Protein AF-A0A1G2L5N4-F1 (afdb_monomer)

Radius of gyration: 15.57 Å; Cα contacts (8 Å, |Δi|>4): 115; chains: 1; bounding box: 45×23×40 Å

Mean predicted aligned error: 3.68 Å

Nearest PDB structures (foldseek):
  8ver-assembly1_C  TM=4.714E-01  e=7.225E+00  Escherichia coli

Sequence (125 aa):
MLFLQRMHPERVLRLGLGFTFLYSGWDLISNPYDWYGFVPAWFSAVVTPVMPLEMFLRVQGVGELLLAAALLAWFLPRRIVQIAAMLAVAHLFVILVGVGIDPVTFRDVGLLGAAIALLAHMSRS

Secondary structure (DSSP, 8-state):
-TTGGGS-HHHHHHHHHHHHHHHHHHHHHH-GGGGGGGS-HHHHHHHTTTS-HHHHHHHHHHHHHHHHHHHT-TTS-HHHHHHHHHHHHHHHHHHHHHH-S-TTHHHHHHHHHHHHHHHHHHH--

Structure (mmCIF, N/CA/C/O backbone):
data_AF-A0A1G2L5N4-F1
#
_entry.id   AF-A0A1G2L5N4-F1
#
loop_
_atom_site.group_PDB
_atom_site.id
_atom_site.type_symbol
_atom_site.label_atom_id
_atom_site.label_alt_id
_atom_site.label_comp_id
_atom_site.label_asym_id
_atom_site.label_entity_id
_atom_site.label_seq_id
_atom_site.pdbx_PDB_ins_code
_atom_site.Cartn_x
_atom_site.Cartn_y
_atom_site.Cartn_z
_atom_site.occupancy
_at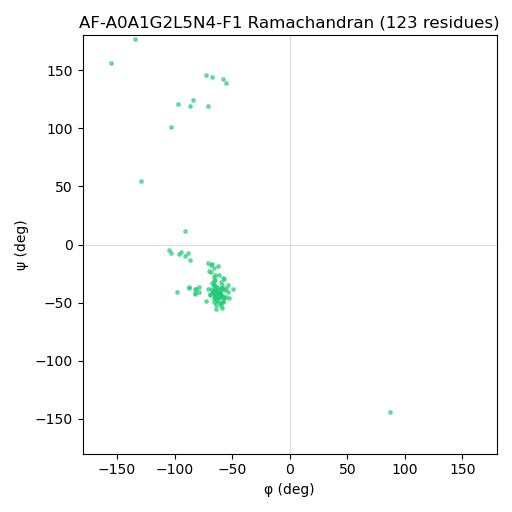om_site.B_iso_or_equiv
_atom_site.auth_seq_id
_atom_site.auth_comp_id
_atom_site.auth_asym_id
_atom_site.auth_atom_id
_atom_site.pdbx_PDB_model_num
ATOM 1 N N . MET A 1 1 ? -26.424 -14.689 10.005 1.00 61.75 1 MET A N 1
ATOM 2 C CA . MET A 1 1 ? -26.432 -13.210 10.135 1.00 61.75 1 MET A CA 1
ATOM 3 C C . MET A 1 1 ? -25.938 -12.704 11.498 1.00 61.75 1 MET A C 1
ATOM 5 O O . MET A 1 1 ? -25.159 -11.763 11.501 1.00 61.75 1 MET A O 1
ATOM 9 N N . LEU A 1 2 ? -26.272 -13.347 12.630 1.00 65.94 2 LEU A N 1
ATOM 10 C CA . LEU A 1 2 ? -25.802 -12.956 13.981 1.00 65.94 2 LEU A CA 1
ATOM 11 C C . LEU A 1 2 ? -24.268 -12.903 14.177 1.00 65.94 2 LEU A C 1
ATOM 13 O O . LEU A 1 2 ? -23.785 -12.118 14.985 1.00 65.94 2 LEU A O 1
ATOM 17 N N . PHE A 1 3 ? -23.492 -13.717 13.451 1.00 70.25 3 PHE A N 1
ATOM 18 C CA . PHE A 1 3 ? -22.026 -13.758 13.577 1.00 70.25 3 PHE A CA 1
ATOM 19 C C . PHE A 1 3 ? -21.336 -12.490 13.040 1.00 70.25 3 PHE A C 1
ATOM 21 O O . PHE A 1 3 ? -20.466 -11.937 13.706 1.00 70.25 3 PHE A O 1
ATOM 28 N N . LEU A 1 4 ? -21.774 -11.981 11.881 1.00 70.31 4 LEU A N 1
ATOM 29 C CA . LEU A 1 4 ? -21.191 -10.789 11.247 1.00 70.31 4 LEU A CA 1
ATOM 30 C C . LEU A 1 4 ? -21.418 -9.517 12.076 1.00 70.31 4 LEU A C 1
ATOM 32 O O . LEU A 1 4 ? -20.559 -8.645 12.107 1.00 70.31 4 LEU A O 1
ATOM 36 N N . GLN A 1 5 ? -22.529 -9.441 12.814 1.00 72.62 5 GLN A N 1
ATOM 37 C CA . GLN A 1 5 ? -22.845 -8.302 13.686 1.00 72.62 5 GLN A CA 1
ATOM 38 C C . GLN A 1 5 ? -21.911 -8.179 14.899 1.00 72.62 5 GLN A C 1
ATOM 40 O O . GLN A 1 5 ? -21.853 -7.123 15.521 1.00 72.62 5 GLN A O 1
ATOM 45 N N . ARG A 1 6 ? -21.176 -9.243 15.249 1.00 77.00 6 ARG A N 1
ATOM 46 C CA . ARG A 1 6 ? -20.210 -9.231 16.359 1.00 77.00 6 ARG A CA 1
ATOM 47 C C . ARG A 1 6 ? -18.801 -8.831 15.921 1.00 77.00 6 ARG A C 1
ATOM 49 O O . ARG A 1 6 ? -17.938 -8.628 16.774 1.00 77.00 6 ARG A O 1
ATOM 56 N N . MET A 1 7 ? -18.539 -8.746 14.616 1.00 82.62 7 MET A N 1
ATOM 57 C CA . MET A 1 7 ? -17.217 -8.403 14.104 1.00 82.62 7 MET A CA 1
ATOM 58 C C . MET A 1 7 ? -17.044 -6.887 14.079 1.00 82.62 7 MET A C 1
ATOM 60 O O . MET A 1 7 ? -17.819 -6.172 13.453 1.00 82.62 7 MET A O 1
ATOM 64 N N . HIS A 1 8 ? -15.998 -6.393 14.741 1.00 89.56 8 HIS A N 1
ATOM 65 C CA . HIS A 1 8 ? -15.652 -4.977 14.673 1.00 89.56 8 HIS A CA 1
ATOM 66 C C . HIS A 1 8 ? -15.099 -4.671 13.268 1.00 89.56 8 HIS A C 1
ATOM 68 O O . HIS A 1 8 ? -14.070 -5.263 12.917 1.00 89.56 8 HIS A O 1
ATOM 74 N N . PRO A 1 9 ? -15.718 -3.774 12.471 1.00 91.06 9 PRO A N 1
ATOM 75 C CA . PRO A 1 9 ? -15.317 -3.535 11.081 1.00 91.06 9 PRO A CA 1
ATOM 76 C C . PRO A 1 9 ? -13.832 -3.201 10.942 1.00 91.06 9 PRO A C 1
ATOM 78 O O . PRO A 1 9 ? -13.146 -3.750 10.087 1.00 91.06 9 PRO A O 1
ATOM 81 N N . GLU A 1 10 ? -13.310 -2.386 11.863 1.00 93.19 10 GLU A N 1
ATOM 82 C CA . GLU A 1 10 ? -11.888 -2.044 11.936 1.00 93.19 10 GLU A CA 1
ATOM 83 C C . GLU A 1 10 ? -10.980 -3.282 11.965 1.00 93.19 10 GLU A C 1
ATOM 85 O O . GLU A 1 10 ? -9.999 -3.345 11.232 1.00 93.19 10 GLU A O 1
ATOM 90 N N . ARG A 1 11 ? -11.305 -4.291 12.784 1.00 93.81 11 ARG A N 1
ATOM 91 C CA . ARG A 1 11 ? -10.470 -5.494 12.924 1.00 93.81 11 ARG A CA 1
ATOM 92 C C . ARG A 1 11 ? -10.459 -6.305 11.635 1.00 93.81 11 ARG A C 1
ATOM 94 O O . ARG A 1 11 ? -9.406 -6.793 11.244 1.00 93.81 11 ARG A O 1
ATOM 101 N N . VAL A 1 12 ? -11.612 -6.421 10.979 1.00 95.56 12 VAL A N 1
ATOM 102 C CA . VAL A 1 12 ? -11.742 -7.144 9.707 1.00 95.56 12 VAL A CA 1
ATOM 103 C C . VAL A 1 12 ? -10.950 -6.437 8.609 1.00 95.56 12 VAL A C 1
ATOM 105 O O . VAL A 1 12 ? -10.180 -7.082 7.902 1.00 95.56 12 VAL A O 1
ATOM 108 N N . LEU A 1 13 ? -11.074 -5.111 8.516 1.00 97.00 13 LEU A N 1
ATOM 109 C CA . LEU A 1 13 ? -10.341 -4.300 7.543 1.00 97.00 13 LEU A CA 1
ATOM 110 C C . LEU A 1 13 ? -8.825 -4.362 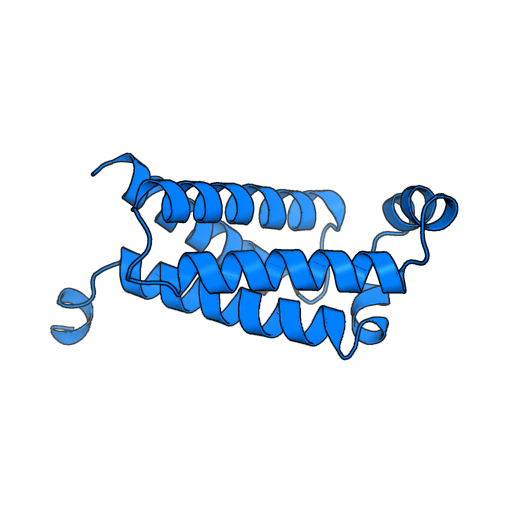7.774 1.00 97.00 13 LEU A C 1
ATOM 112 O O . LEU A 1 13 ? -8.074 -4.571 6.825 1.00 97.00 13 LEU A O 1
ATOM 116 N N . ARG A 1 14 ? -8.372 -4.250 9.031 1.00 97.56 14 ARG A N 1
ATOM 117 C CA . ARG A 1 14 ? -6.951 -4.384 9.398 1.00 97.56 14 ARG A CA 1
ATOM 118 C C . ARG A 1 14 ? -6.389 -5.752 9.035 1.00 97.56 14 ARG A C 1
ATOM 120 O O . ARG A 1 14 ? -5.287 -5.816 8.506 1.00 97.56 14 ARG A O 1
ATOM 127 N N . LEU A 1 15 ? -7.139 -6.825 9.294 1.00 97.75 15 LEU A N 1
ATOM 128 C CA . LEU A 1 15 ? -6.728 -8.182 8.934 1.00 97.75 15 LEU A CA 1
ATOM 129 C C . LEU A 1 15 ? -6.614 -8.340 7.416 1.00 97.75 15 LEU A C 1
ATOM 131 O O . LEU A 1 15 ? -5.566 -8.754 6.937 1.00 97.75 15 LEU A O 1
ATOM 135 N N . GLY A 1 16 ? -7.654 -7.974 6.660 1.00 97.94 16 GLY A N 1
ATOM 136 C CA . GLY A 1 16 ? -7.659 -8.118 5.201 1.00 97.94 16 GLY A CA 1
ATOM 137 C C . GLY A 1 16 ? -6.538 -7.330 4.521 1.00 97.94 16 GLY A C 1
ATOM 138 O O . GLY A 1 16 ? -5.768 -7.894 3.743 1.00 97.94 16 GLY A O 1
ATOM 139 N N . LEU A 1 17 ? -6.398 -6.045 4.859 1.00 98.25 17 LEU A N 1
ATOM 140 C CA . LEU A 1 17 ? -5.329 -5.195 4.324 1.00 98.25 17 LEU A CA 1
ATOM 141 C C . LEU A 1 17 ? -3.951 -5.672 4.782 1.00 98.25 17 LEU A C 1
ATOM 143 O O . LEU A 1 17 ? -3.047 -5.816 3.967 1.00 98.25 17 LEU A O 1
ATOM 147 N N . GLY A 1 18 ? -3.802 -5.951 6.078 1.00 98.50 18 GLY A N 1
ATOM 148 C CA . GLY A 1 18 ? -2.534 -6.361 6.665 1.00 98.50 18 GLY A CA 1
ATOM 149 C C . GLY A 1 18 ? -2.000 -7.659 6.066 1.00 98.50 18 GLY A C 1
ATOM 150 O O . GLY A 1 18 ? -0.834 -7.711 5.696 1.00 98.50 18 GLY A O 1
ATOM 151 N N . PHE A 1 19 ? -2.842 -8.684 5.899 1.00 98.56 19 PHE A N 1
ATOM 152 C CA . PHE A 1 19 ? -2.425 -9.928 5.243 1.00 98.56 19 PHE A CA 1
ATOM 153 C C . PHE A 1 19 ? -2.134 -9.748 3.756 1.00 98.56 19 PHE A C 1
ATOM 155 O O . PHE A 1 19 ? -1.232 -10.402 3.239 1.00 98.56 19 PHE A O 1
ATOM 162 N N . THR A 1 20 ? -2.856 -8.856 3.077 1.00 98.06 20 THR A N 1
ATOM 163 C CA . THR A 1 20 ? -2.585 -8.584 1.664 1.00 98.06 20 THR A CA 1
ATOM 164 C C . THR A 1 20 ? -1.213 -7.943 1.486 1.00 98.06 20 THR A C 1
ATOM 166 O O . THR A 1 20 ? -0.414 -8.470 0.722 1.00 98.06 20 THR A O 1
ATOM 169 N N . PHE A 1 21 ? -0.903 -6.893 2.255 1.00 98.50 21 PHE A N 1
ATOM 170 C CA . PHE A 1 21 ? 0.422 -6.263 2.239 1.00 98.50 21 PHE A CA 1
ATOM 171 C C . PHE A 1 21 ? 1.533 -7.185 2.747 1.00 98.50 21 PHE A C 1
ATOM 173 O O . PHE A 1 21 ? 2.669 -7.084 2.298 1.00 98.50 21 PHE A O 1
ATOM 180 N N . LEU A 1 22 ? 1.222 -8.101 3.671 1.00 98.69 22 LEU A N 1
ATOM 181 C CA . LEU A 1 22 ? 2.178 -9.113 4.118 1.00 98.69 22 LEU A CA 1
ATOM 182 C C . LEU A 1 22 ? 2.559 -10.039 2.960 1.00 98.69 22 LEU A C 1
ATOM 184 O O . LEU A 1 22 ? 3.740 -10.293 2.743 1.00 98.69 22 LEU A O 1
ATOM 188 N N . TYR A 1 23 ? 1.558 -10.529 2.226 1.00 98.19 23 TYR A N 1
ATOM 189 C CA . TYR A 1 23 ? 1.766 -11.395 1.072 1.00 98.19 23 TYR A CA 1
ATOM 190 C C . TYR A 1 23 ? 2.519 -10.666 -0.042 1.00 98.19 23 TYR A C 1
ATOM 192 O O . TYR A 1 23 ? 3.580 -11.127 -0.453 1.00 98.19 23 TYR A O 1
ATOM 200 N N . SER A 1 24 ? 2.007 -9.521 -0.504 1.00 97.06 24 SER A N 1
ATOM 201 C CA . SER A 1 24 ? 2.613 -8.788 -1.620 1.00 97.06 24 SER A CA 1
ATOM 202 C C . SER A 1 24 ? 3.994 -8.250 -1.261 1.00 97.06 24 SER A C 1
ATOM 204 O O . SER A 1 24 ? 4.915 -8.369 -2.060 1.00 97.06 24 SER A O 1
ATOM 206 N N . GLY A 1 25 ? 4.184 -7.762 -0.032 1.00 98.25 25 GLY A N 1
ATOM 207 C CA . GLY A 1 25 ? 5.479 -7.286 0.435 1.00 98.25 25 GLY A CA 1
ATOM 208 C C . GLY A 1 25 ? 6.531 -8.390 0.498 1.00 98.25 25 GLY A C 1
ATOM 209 O O . GLY A 1 25 ? 7.672 -8.184 0.084 1.00 98.25 25 GLY A O 1
ATOM 210 N N . TRP A 1 26 ? 6.151 -9.582 0.966 1.00 98.69 26 TRP A N 1
ATOM 211 C CA . TRP A 1 26 ? 7.038 -10.744 0.946 1.00 98.69 26 TRP A CA 1
ATOM 212 C C . TRP A 1 26 ? 7.370 -11.186 -0.483 1.00 98.69 26 TRP A C 1
ATOM 214 O O . TRP A 1 26 ? 8.530 -11.471 -0.789 1.00 98.69 26 TRP A O 1
ATOM 224 N N . ASP A 1 27 ? 6.374 -11.218 -1.365 1.00 98.25 27 ASP A N 1
ATOM 225 C CA . ASP A 1 27 ? 6.542 -11.658 -2.749 1.00 98.25 27 ASP A CA 1
ATOM 226 C C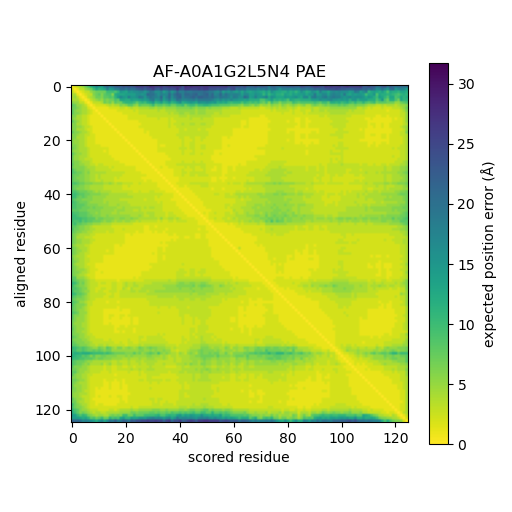 . ASP A 1 27 ? 7.395 -10.678 -3.574 1.00 98.25 27 ASP A C 1
ATOM 228 O O . ASP A 1 27 ? 8.296 -11.098 -4.292 1.00 98.25 27 ASP A O 1
ATOM 232 N N . LEU A 1 28 ? 7.243 -9.368 -3.360 1.00 98.06 28 LEU A N 1
ATOM 233 C CA . LEU A 1 28 ? 8.108 -8.331 -3.939 1.00 98.06 28 LEU A CA 1
ATOM 234 C C . LEU A 1 28 ? 9.582 -8.475 -3.532 1.00 98.06 28 LEU A C 1
ATOM 236 O O . LEU A 1 28 ? 10.480 -8.115 -4.292 1.00 98.06 28 LEU A O 1
ATOM 240 N N . ILE A 1 29 ? 9.848 -8.982 -2.326 1.00 98.44 29 ILE A N 1
ATOM 241 C CA . ILE A 1 29 ? 11.216 -9.199 -1.838 1.00 98.44 29 ILE A CA 1
ATOM 242 C C . ILE A 1 29 ? 11.794 -10.513 -2.366 1.00 98.44 29 ILE A C 1
ATOM 244 O O . ILE A 1 29 ? 12.980 -10.568 -2.703 1.00 98.44 29 ILE A O 1
ATOM 248 N N . SER A 1 30 ? 10.984 -11.571 -2.383 1.00 98.31 30 SER A N 1
ATOM 249 C CA . SER A 1 30 ? 11.431 -12.934 -2.686 1.00 98.31 30 SER A CA 1
ATOM 250 C C . SER A 1 30 ? 11.424 -13.251 -4.182 1.00 98.31 30 SER A C 1
ATOM 252 O O . SER A 1 30 ? 12.369 -13.880 -4.656 1.00 98.31 30 SER A O 1
ATOM 254 N N . ASN A 1 31 ? 10.436 -12.751 -4.926 1.00 97.88 31 ASN A N 1
ATOM 255 C CA . ASN A 1 31 ? 10.241 -12.983 -6.357 1.00 97.88 31 ASN A CA 1
ATOM 256 C C . ASN A 1 31 ? 10.048 -11.658 -7.135 1.00 97.88 31 ASN A C 1
ATOM 258 O O . ASN A 1 31 ? 9.072 -11.505 -7.869 1.00 97.88 31 ASN A O 1
ATOM 262 N N . PRO A 1 32 ? 10.965 -10.671 -7.037 1.00 97.12 32 PRO A N 1
ATOM 263 C CA . PRO A 1 32 ? 10.774 -9.350 -7.650 1.00 97.12 32 PRO A CA 1
ATOM 264 C C . PRO A 1 32 ? 10.556 -9.397 -9.171 1.00 97.12 32 PRO A C 1
ATOM 266 O O . PRO A 1 32 ? 9.873 -8.535 -9.716 1.00 97.12 32 PRO A O 1
ATOM 269 N N . TYR A 1 33 ? 11.107 -10.389 -9.876 1.00 96.94 33 TYR A N 1
ATOM 270 C CA . TYR A 1 33 ? 10.985 -10.494 -11.335 1.00 96.94 33 TYR A CA 1
ATOM 271 C C . TYR A 1 33 ? 9.548 -10.739 -11.811 1.00 96.94 33 TYR A C 1
ATOM 273 O O . TYR A 1 33 ? 9.190 -10.266 -12.891 1.00 96.94 33 TYR A O 1
ATOM 281 N N . ASP A 1 34 ? 8.707 -11.375 -10.990 1.00 96.12 34 ASP A N 1
ATOM 282 C CA . ASP A 1 34 ? 7.287 -11.598 -11.301 1.00 96.12 34 ASP A CA 1
ATOM 283 C C . ASP A 1 34 ? 6.511 -10.273 -11.371 1.00 96.12 34 ASP A C 1
ATOM 285 O O . ASP A 1 34 ? 5.472 -10.170 -12.026 1.00 96.12 34 ASP A O 1
ATOM 289 N N . TRP A 1 35 ? 7.061 -9.224 -10.754 1.00 95.31 35 TRP A N 1
ATOM 290 C CA . TRP A 1 35 ? 6.443 -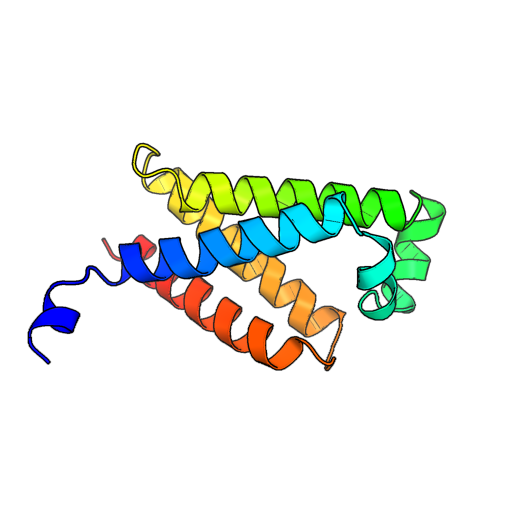7.909 -10.651 1.00 95.31 35 TRP A CA 1
ATOM 291 C C . TRP A 1 35 ? 6.903 -6.919 -11.724 1.00 95.31 35 TRP A C 1
ATOM 293 O O . TRP A 1 35 ? 6.304 -5.856 -11.873 1.00 95.31 35 TRP A O 1
ATOM 303 N N . TYR A 1 36 ? 7.919 -7.261 -12.524 1.00 95.00 36 TYR A N 1
ATOM 304 C CA . TYR A 1 36 ? 8.460 -6.362 -13.554 1.00 95.00 36 TYR A CA 1
ATOM 305 C C . TYR A 1 36 ? 7.397 -5.943 -14.574 1.00 95.00 36 TYR A C 1
ATOM 307 O O . TYR A 1 36 ? 7.380 -4.791 -15.003 1.00 95.00 36 TYR A O 1
ATOM 315 N N . GLY A 1 37 ? 6.492 -6.859 -14.931 1.00 92.69 37 GLY A N 1
ATOM 316 C CA . GLY A 1 37 ? 5.418 -6.604 -15.895 1.00 92.69 37 GLY A CA 1
ATOM 317 C C . GLY A 1 37 ? 4.362 -5.600 -15.420 1.00 92.69 37 GLY A C 1
ATOM 318 O O . GLY A 1 37 ? 3.627 -5.071 -16.249 1.00 92.69 37 GLY A O 1
ATOM 319 N N . PHE A 1 38 ? 4.304 -5.314 -14.117 1.00 93.12 38 PHE A N 1
ATOM 320 C CA . PHE A 1 38 ? 3.379 -4.341 -13.527 1.00 93.12 38 PHE A CA 1
ATOM 321 C C . PHE A 1 38 ? 4.010 -2.955 -13.367 1.00 93.12 38 PHE A C 1
ATOM 323 O O . PHE A 1 38 ? 3.326 -2.004 -12.998 1.00 93.12 38 PHE A O 1
ATOM 330 N N . VAL A 1 39 ? 5.310 -2.812 -13.643 1.00 94.25 39 VAL A N 1
ATOM 331 C CA . VAL A 1 39 ? 5.988 -1.519 -13.575 1.00 94.25 39 VAL A CA 1
ATOM 332 C C . VAL A 1 39 ? 5.825 -0.793 -14.914 1.00 94.25 39 VAL A C 1
ATOM 334 O O . VAL A 1 39 ? 6.304 -1.279 -15.939 1.00 94.25 39 VAL A O 1
ATOM 337 N N . PRO A 1 40 ? 5.199 0.394 -14.946 1.00 93.31 40 PRO A N 1
ATOM 338 C CA . PRO A 1 40 ? 5.001 1.129 -16.188 1.00 93.31 40 PRO A CA 1
ATOM 339 C C . PRO A 1 40 ? 6.316 1.626 -16.775 1.00 93.31 40 PRO A C 1
ATOM 341 O O . PRO A 1 40 ? 7.176 2.132 -16.053 1.00 93.31 40 PRO A O 1
ATOM 344 N N . ALA A 1 41 ? 6.420 1.618 -18.105 1.00 92.75 41 ALA A N 1
ATOM 345 C CA . ALA A 1 41 ? 7.620 2.071 -18.811 1.00 92.75 41 ALA A CA 1
ATOM 346 C C . ALA A 1 41 ? 8.040 3.506 -18.437 1.00 92.75 41 ALA A C 1
ATOM 348 O O . ALA A 1 41 ? 9.232 3.783 -18.296 1.00 92.75 41 ALA A O 1
ATOM 349 N N . TRP A 1 42 ? 7.072 4.410 -18.230 1.00 92.69 42 TRP A N 1
ATOM 350 C CA . TRP A 1 42 ? 7.347 5.790 -17.818 1.00 92.69 42 TRP A CA 1
ATOM 351 C C . TRP A 1 42 ? 8.038 5.851 -16.451 1.00 92.69 42 TRP A C 1
ATOM 353 O O . TRP A 1 42 ? 8.948 6.651 -16.254 1.00 92.69 42 TRP A O 1
ATOM 363 N N . PHE A 1 43 ? 7.645 4.982 -15.519 1.00 93.00 43 PHE A N 1
ATOM 364 C CA . PHE A 1 43 ? 8.204 4.940 -14.175 1.00 93.00 43 PHE A CA 1
ATOM 365 C C . PHE A 1 43 ? 9.559 4.232 -14.171 1.00 93.00 43 PHE A C 1
ATOM 367 O O . PHE A 1 43 ? 10.515 4.724 -13.570 1.00 93.00 43 PHE A O 1
ATOM 374 N N . SER A 1 44 ? 9.693 3.135 -14.926 1.00 94.12 44 SER A N 1
ATOM 375 C CA . SER A 1 44 ? 10.977 2.455 -15.128 1.00 94.12 44 SER A CA 1
ATOM 376 C C . SER A 1 44 ? 12.042 3.398 -15.697 1.00 94.12 44 SER A C 1
ATOM 378 O O . SER A 1 44 ? 13.190 3.354 -15.253 1.00 94.12 44 SER A O 1
ATOM 380 N N . ALA A 1 45 ? 11.672 4.293 -16.620 1.00 94.38 45 ALA A N 1
ATOM 381 C CA . ALA A 1 45 ? 12.586 5.287 -17.185 1.00 94.38 45 ALA A CA 1
ATOM 382 C C . ALA A 1 45 ? 13.088 6.314 -16.150 1.00 94.38 45 ALA A C 1
ATOM 384 O O . ALA A 1 45 ? 14.181 6.852 -16.306 1.00 94.38 45 ALA A O 1
ATOM 385 N N . VAL A 1 46 ? 12.320 6.565 -15.084 1.00 94.25 46 VAL A N 1
ATOM 386 C CA . VAL A 1 46 ? 12.689 7.485 -13.993 1.00 94.25 46 VAL A CA 1
ATOM 387 C C . VAL A 1 46 ? 13.499 6.783 -12.900 1.00 94.25 46 VAL A C 1
ATOM 389 O O . VAL A 1 46 ? 14.419 7.379 -12.345 1.00 94.25 46 VAL A O 1
ATOM 392 N N . VAL A 1 47 ? 13.184 5.523 -12.587 1.00 94.44 47 VAL A N 1
ATOM 393 C CA . VAL A 1 47 ? 13.819 4.785 -11.480 1.00 94.44 47 VAL A CA 1
ATOM 394 C C . VAL A 1 47 ? 15.159 4.173 -11.865 1.00 94.44 47 VAL A C 1
ATOM 396 O O . VAL A 1 47 ? 16.110 4.261 -11.089 1.00 94.44 47 VAL A O 1
ATOM 399 N N . THR A 1 48 ? 15.260 3.573 -13.054 1.00 95.62 48 THR A N 1
ATOM 400 C CA . THR A 1 48 ? 16.463 2.825 -13.466 1.00 95.62 48 THR A CA 1
ATOM 401 C C . THR A 1 48 ? 17.763 3.646 -13.537 1.00 95.62 48 THR A C 1
ATOM 403 O O . THR A 1 48 ? 18.817 3.057 -13.299 1.00 95.62 48 THR A O 1
ATOM 406 N N . PRO A 1 49 ? 17.752 4.979 -13.762 1.00 96.81 49 PRO A N 1
ATOM 407 C CA . PRO A 1 49 ? 18.947 5.814 -13.606 1.00 96.81 49 PRO A CA 1
ATOM 408 C C . PRO A 1 49 ? 19.437 5.967 -12.156 1.00 96.81 49 PRO A C 1
ATOM 410 O O . PRO A 1 49 ? 20.603 6.288 -11.944 1.00 96.81 49 PRO A O 1
ATOM 413 N N . VAL A 1 50 ? 18.560 5.783 -11.162 1.00 96.19 50 VAL A N 1
ATOM 414 C C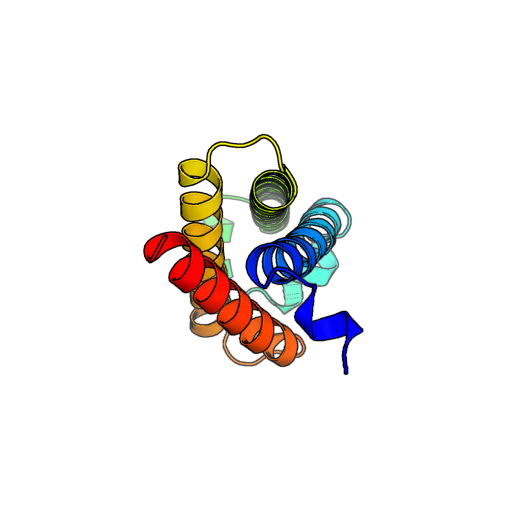A . VAL A 1 50 ? 18.868 5.969 -9.732 1.00 96.19 50 VAL A CA 1
ATOM 415 C C . VAL A 1 50 ? 19.184 4.638 -9.053 1.00 96.19 50 VAL A C 1
ATOM 417 O O . VAL A 1 50 ? 20.095 4.569 -8.230 1.00 96.19 50 VAL A O 1
ATOM 420 N N . MET A 1 51 ? 18.439 3.578 -9.376 1.00 96.38 51 MET A N 1
ATOM 421 C CA . MET A 1 51 ? 18.645 2.242 -8.815 1.00 96.38 51 MET A CA 1
ATOM 422 C C . MET A 1 51 ? 18.120 1.132 -9.738 1.00 96.38 51 MET A C 1
ATOM 424 O O . MET A 1 51 ? 17.196 1.372 -10.518 1.00 96.38 51 MET A O 1
ATOM 428 N N . PRO A 1 52 ? 18.638 -0.107 -9.628 1.00 96.69 52 PRO A N 1
ATOM 429 C CA . PRO A 1 52 ? 18.081 -1.252 -10.343 1.00 96.69 52 PRO A CA 1
ATOM 430 C C . PRO A 1 52 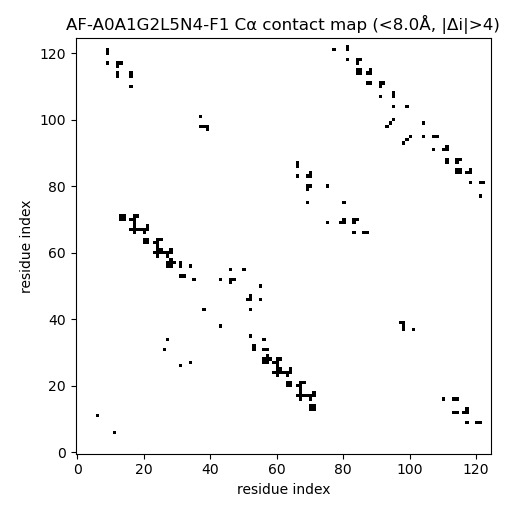? 16.603 -1.471 -10.000 1.00 96.69 52 PRO A C 1
ATOM 432 O O . PRO A 1 52 ? 16.211 -1.349 -8.837 1.00 96.69 52 PRO A O 1
ATOM 435 N N . LEU A 1 53 ? 15.793 -1.861 -10.989 1.00 96.06 53 LEU A N 1
ATOM 436 C CA . LEU A 1 53 ? 14.355 -2.068 -10.784 1.00 96.06 53 LEU A CA 1
ATOM 437 C C . LEU A 1 53 ? 14.059 -3.134 -9.716 1.00 96.06 53 LEU A C 1
ATOM 439 O O . LEU A 1 53 ? 13.163 -2.962 -8.897 1.00 96.06 53 LEU A O 1
ATOM 443 N N . GLU A 1 54 ? 14.869 -4.190 -9.665 1.00 97.12 54 GLU A N 1
ATOM 444 C CA . GLU A 1 54 ? 14.813 -5.207 -8.614 1.00 97.12 54 GLU A CA 1
ATOM 445 C C . GLU A 1 54 ? 14.951 -4.605 -7.210 1.00 97.12 54 GLU A C 1
ATOM 447 O O . GLU A 1 54 ? 14.208 -4.952 -6.294 1.00 97.12 54 GLU A O 1
ATOM 452 N N . MET A 1 55 ? 15.904 -3.685 -7.037 1.00 97.62 55 MET A N 1
ATOM 453 C CA . MET A 1 55 ? 16.150 -3.036 -5.753 1.00 97.62 55 MET A CA 1
ATOM 454 C C . MET A 1 55 ? 14.966 -2.154 -5.363 1.00 97.62 55 MET A C 1
ATOM 456 O O . MET A 1 55 ? 14.553 -2.180 -4.206 1.00 97.62 55 MET A O 1
ATOM 460 N N . PHE A 1 56 ? 14.386 -1.435 -6.327 1.00 97.00 56 PHE A N 1
ATOM 461 C CA . PHE A 1 56 ? 13.162 -0.667 -6.111 1.00 97.00 56 PHE A CA 1
ATOM 462 C C . PHE A 1 56 ? 12.013 -1.559 -5.617 1.00 97.00 56 PHE A C 1
ATOM 464 O O . PHE A 1 56 ? 11.401 -1.245 -4.598 1.00 97.00 56 PHE A O 1
ATOM 471 N N . LEU A 1 57 ? 11.764 -2.694 -6.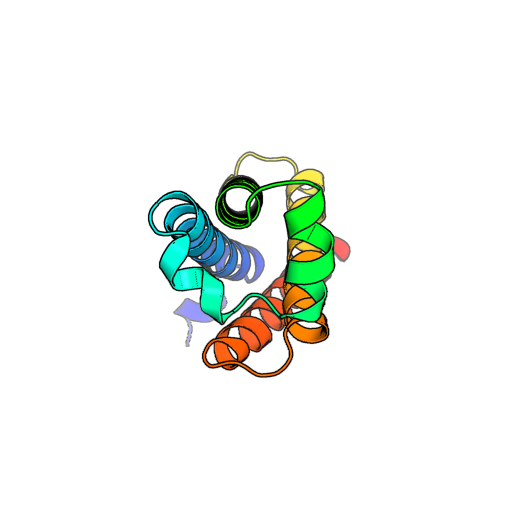278 1.00 97.88 57 LEU A N 1
ATOM 472 C CA . LEU A 1 57 ? 10.688 -3.617 -5.901 1.00 97.88 57 LEU A CA 1
ATOM 473 C C . LEU A 1 57 ? 10.916 -4.227 -4.515 1.00 97.88 57 LEU A C 1
ATOM 475 O O . LEU A 1 57 ? 9.993 -4.273 -3.707 1.00 97.88 57 LEU A O 1
ATOM 479 N N . ARG A 1 58 ? 12.156 -4.597 -4.173 1.00 98.31 58 ARG A N 1
ATOM 480 C CA . ARG A 1 58 ? 12.494 -5.061 -2.816 1.00 98.31 58 ARG A CA 1
ATOM 481 C C . ARG A 1 58 ? 12.247 -3.974 -1.764 1.00 98.31 58 ARG A C 1
ATOM 483 O O . ARG A 1 58 ? 11.717 -4.272 -0.697 1.00 98.31 58 ARG A O 1
ATOM 490 N N . VAL A 1 59 ? 12.601 -2.716 -2.049 1.00 97.75 59 VAL A N 1
ATOM 491 C CA . VAL A 1 59 ? 12.343 -1.576 -1.147 1.00 97.75 59 VAL A CA 1
ATOM 492 C C . VAL A 1 59 ? 10.843 -1.329 -0.987 1.00 97.75 59 VAL A C 1
ATOM 494 O O . VAL A 1 59 ? 10.376 -1.143 0.138 1.00 97.75 59 VAL A O 1
ATOM 497 N N . GLN A 1 60 ? 10.080 -1.384 -2.080 1.00 97.12 60 GLN A N 1
ATOM 498 C CA . GLN A 1 60 ? 8.620 -1.328 -2.040 1.00 97.12 60 GLN A CA 1
ATOM 499 C C . GLN A 1 60 ? 8.058 -2.455 -1.167 1.00 97.12 60 GLN A C 1
ATOM 501 O O . GLN A 1 60 ? 7.242 -2.190 -0.285 1.00 97.12 60 GLN A O 1
ATOM 506 N N . GLY A 1 61 ? 8.551 -3.682 -1.343 1.00 98.38 61 GLY A N 1
ATOM 507 C CA . GLY A 1 61 ? 8.133 -4.834 -0.554 1.00 98.38 61 GLY A CA 1
ATOM 508 C C . GLY A 1 61 ? 8.405 -4.664 0.941 1.00 98.38 61 GLY A C 1
ATOM 509 O O . GLY A 1 61 ? 7.535 -4.949 1.761 1.00 98.38 61 GLY A O 1
ATOM 510 N N . VAL A 1 62 ? 9.556 -4.096 1.322 1.00 98.56 62 VAL A N 1
ATOM 511 C CA . VAL A 1 62 ? 9.833 -3.731 2.724 1.00 98.56 62 VAL A CA 1
ATOM 512 C C . VAL A 1 62 ? 8.816 -2.708 3.235 1.00 98.56 62 VAL A C 1
ATOM 514 O O . VAL A 1 62 ? 8.315 -2.854 4.349 1.00 98.56 62 VAL A O 1
ATOM 517 N N . GLY A 1 63 ? 8.471 -1.702 2.429 1.00 98.44 63 GLY A N 1
ATOM 518 C CA . GLY A 1 63 ? 7.423 -0.735 2.758 1.00 98.44 63 GLY A CA 1
ATOM 519 C C . GLY A 1 63 ? 6.067 -1.400 3.018 1.00 98.44 63 GLY A C 1
ATOM 520 O O . GLY A 1 63 ? 5.415 -1.108 4.021 1.00 98.44 63 GLY A O 1
ATOM 521 N N . GLU A 1 64 ? 5.672 -2.348 2.171 1.00 98.62 64 GLU A N 1
ATOM 522 C CA . GLU A 1 64 ? 4.432 -3.110 2.341 1.00 98.62 64 GLU A CA 1
ATOM 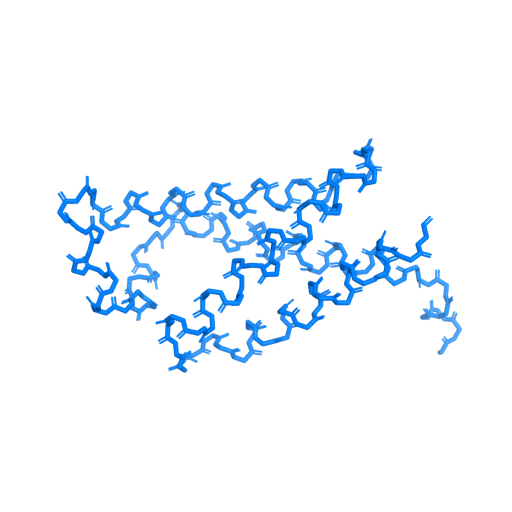523 C C . GLU A 1 64 ? 4.469 -4.008 3.585 1.00 98.62 64 GLU A C 1
ATOM 525 O O . GLU A 1 64 ? 3.502 -4.037 4.346 1.00 98.62 64 GLU A O 1
ATOM 530 N N . LEU A 1 65 ? 5.603 -4.644 3.893 1.00 98.75 65 LEU A N 1
ATOM 531 C CA . LEU A 1 65 ? 5.769 -5.394 5.141 1.00 98.75 65 LEU A CA 1
ATOM 532 C C . LEU A 1 65 ? 5.664 -4.504 6.388 1.00 98.75 65 LEU A C 1
ATOM 534 O O . LEU A 1 65 ? 5.096 -4.926 7.397 1.00 98.75 65 LEU A O 1
ATOM 538 N N . LEU A 1 66 ? 6.164 -3.266 6.337 1.00 98.56 66 LEU A N 1
ATOM 539 C CA . LEU A 1 66 ? 6.002 -2.303 7.430 1.00 98.56 66 LEU A CA 1
ATOM 540 C C . LEU A 1 66 ? 4.536 -1.884 7.602 1.00 98.56 66 LEU A C 1
ATOM 542 O O . LEU A 1 66 ? 4.056 -1.801 8.737 1.00 98.56 66 LEU A O 1
ATOM 546 N N . LEU A 1 67 ? 3.802 -1.674 6.503 1.00 98.50 67 LEU A N 1
ATOM 547 C CA . LEU A 1 67 ? 2.355 -1.432 6.549 1.00 98.50 67 LEU A CA 1
ATOM 548 C C . LEU A 1 67 ? 1.613 -2.632 7.141 1.00 98.50 67 LEU A C 1
ATOM 550 O O . LEU A 1 67 ? 0.773 -2.457 8.025 1.00 98.50 67 LEU A O 1
ATOM 554 N N . ALA A 1 68 ? 1.956 -3.845 6.709 1.00 98.62 68 ALA A N 1
ATOM 555 C CA . ALA A 1 68 ? 1.390 -5.077 7.237 1.00 98.62 68 ALA A CA 1
ATOM 556 C C . ALA A 1 68 ? 1.622 -5.198 8.745 1.00 98.62 68 ALA A C 1
ATOM 558 O O . ALA A 1 68 ? 0.669 -5.394 9.499 1.00 98.62 68 ALA A O 1
ATOM 559 N N . ALA A 1 69 ? 2.859 -5.000 9.204 1.00 98.44 69 ALA A N 1
ATOM 560 C CA . ALA A 1 69 ? 3.204 -5.031 10.619 1.00 98.44 69 ALA A CA 1
ATOM 561 C C . ALA A 1 69 ? 2.425 -3.976 11.420 1.00 98.44 69 ALA A C 1
ATOM 563 O O . ALA A 1 69 ? 1.879 -4.288 12.476 1.00 98.44 69 ALA A O 1
ATOM 564 N N . ALA A 1 70 ? 2.307 -2.746 10.912 1.00 98.12 70 ALA A N 1
ATOM 565 C CA . ALA A 1 70 ? 1.561 -1.686 11.585 1.00 98.12 70 ALA A CA 1
ATOM 566 C C . ALA A 1 70 ? 0.053 -1.990 11.679 1.00 98.12 70 ALA A C 1
ATOM 568 O O . ALA A 1 70 ? -0.572 -1.768 12.720 1.00 98.12 70 ALA A O 1
ATOM 569 N N . LEU A 1 71 ? -0.543 -2.533 10.616 1.00 97.94 71 LEU A N 1
ATOM 570 C CA . LEU A 1 71 ? -1.961 -2.896 10.582 1.00 97.94 71 LEU A CA 1
ATOM 571 C C . LEU A 1 71 ? -2.261 -4.121 11.458 1.00 97.94 71 LEU A C 1
ATOM 573 O O . LEU A 1 71 ? -3.274 -4.129 12.166 1.00 97.94 71 LEU A O 1
ATOM 577 N N . LEU A 1 72 ? -1.360 -5.106 11.477 1.00 98.12 72 LEU A N 1
ATOM 578 C CA . LEU A 1 72 ? -1.455 -6.354 12.241 1.00 98.12 72 LEU A CA 1
ATOM 579 C C . LEU A 1 72 ? -0.822 -6.268 13.643 1.00 98.12 72 LEU A C 1
ATOM 581 O O . LEU A 1 72 ? -0.648 -7.279 14.311 1.00 98.12 72 LEU A O 1
ATOM 585 N N . ALA A 1 73 ? -0.472 -5.086 14.143 1.00 96.75 73 ALA A N 1
ATOM 586 C CA . ALA A 1 73 ? -0.026 -4.937 15.526 1.00 96.75 73 ALA A CA 1
ATOM 587 C C . ALA A 1 73 ? -1.150 -4.344 16.386 1.00 96.75 73 ALA A C 1
ATOM 589 O O . ALA A 1 73 ? -1.421 -3.141 16.382 1.00 96.75 73 ALA A O 1
ATOM 590 N N . TRP A 1 74 ? -1.831 -5.201 17.151 1.00 94.88 74 TRP A N 1
ATOM 591 C CA . TRP A 1 74 ? -2.959 -4.803 18.011 1.00 94.88 74 TRP A CA 1
ATOM 592 C C . TRP A 1 74 ? -2.548 -3.987 19.239 1.00 94.88 74 TRP A C 1
ATOM 594 O O . TRP A 1 74 ? -3.394 -3.332 19.839 1.00 94.88 74 TRP A O 1
ATOM 604 N N . PHE A 1 75 ? -1.264 -4.001 19.590 1.00 94.81 75 PHE A N 1
ATOM 605 C CA . PHE A 1 75 ? -0.705 -3.232 20.701 1.00 94.81 75 PHE A CA 1
ATOM 606 C C . PHE A 1 75 ? -0.256 -1.817 20.300 1.00 94.81 75 PHE A C 1
ATOM 608 O O . PHE A 1 75 ? 0.121 -1.037 21.173 1.00 94.81 75 PHE A O 1
ATOM 615 N N . LEU A 1 76 ? -0.265 -1.466 19.006 1.00 95.06 76 LEU A N 1
ATOM 616 C CA . LEU A 1 76 ? 0.168 -0.138 18.571 1.00 95.06 76 LEU A CA 1
ATOM 617 C C . LEU A 1 76 ? -0.854 0.951 18.931 1.00 95.06 76 LEU A C 1
ATOM 619 O O . LEU A 1 76 ? -2.065 0.727 18.836 1.00 95.06 76 LEU A O 1
ATOM 623 N N . PRO A 1 77 ? -0.383 2.170 19.263 1.00 94.69 77 PRO A N 1
ATOM 624 C CA . PRO A 1 77 ? -1.246 3.326 19.417 1.00 94.69 77 PRO A CA 1
ATOM 625 C C . PRO A 1 77 ? -2.081 3.564 18.163 1.00 94.69 77 PRO A C 1
ATOM 627 O O . PRO A 1 77 ? -1.574 3.544 17.039 1.00 94.69 77 PRO A O 1
ATOM 630 N N . ARG A 1 78 ? -3.351 3.907 18.367 1.00 92.56 78 ARG A N 1
ATOM 631 C CA . ARG A 1 78 ? -4.313 4.199 17.299 1.00 92.56 78 ARG A CA 1
ATOM 632 C C . ARG A 1 78 ? -3.793 5.188 16.248 1.00 92.56 78 ARG A C 1
ATOM 634 O O . ARG A 1 78 ? -4.023 4.983 15.063 1.00 92.56 78 ARG A O 1
ATOM 641 N N . ARG A 1 79 ? -3.044 6.217 16.667 1.00 94.62 79 ARG A N 1
ATOM 642 C CA . ARG A 1 79 ? -2.432 7.208 15.760 1.00 94.62 79 ARG A CA 1
ATOM 643 C C . ARG A 1 79 ? -1.487 6.567 14.739 1.00 94.62 79 ARG A C 1
ATOM 645 O O . ARG A 1 79 ? -1.480 6.979 13.587 1.00 94.62 79 ARG A O 1
ATOM 652 N N . ILE A 1 80 ? -0.723 5.549 15.139 1.00 96.00 80 ILE A N 1
ATOM 653 C CA . ILE A 1 80 ? 0.203 4.848 14.238 1.00 96.00 80 ILE A CA 1
ATOM 654 C C . ILE A 1 80 ? -0.583 4.036 13.209 1.00 96.00 80 ILE A C 1
ATOM 656 O O . ILE A 1 80 ? -0.282 4.097 12.021 1.00 96.00 80 ILE A O 1
ATOM 660 N N . VAL A 1 81 ? -1.634 3.337 13.643 1.00 96.25 81 VAL A N 1
ATOM 661 C CA . VAL A 1 81 ? -2.490 2.568 12.729 1.00 96.25 81 VAL A CA 1
ATOM 662 C C . VAL A 1 81 ? -3.224 3.492 11.750 1.00 96.25 81 VAL A C 1
ATOM 664 O O . VAL A 1 81 ? -3.353 3.160 10.576 1.00 96.25 81 VAL A O 1
ATOM 667 N N . GLN A 1 82 ? -3.636 4.683 12.192 1.00 96.19 82 GLN A N 1
ATOM 668 C CA . GLN A 1 82 ? -4.239 5.696 11.323 1.00 96.19 82 GLN A CA 1
ATOM 669 C C . GLN A 1 82 ? -3.253 6.204 10.261 1.00 96.19 82 GLN A C 1
ATOM 671 O O . GLN A 1 82 ? -3.625 6.321 9.095 1.00 96.19 82 GLN A O 1
ATOM 676 N N . ILE A 1 83 ? -1.994 6.460 10.638 1.00 97.31 83 ILE A N 1
ATOM 677 C CA . ILE A 1 83 ? -0.935 6.820 9.683 1.00 97.31 83 ILE A CA 1
ATOM 678 C C . ILE A 1 83 ? -0.708 5.675 8.691 1.00 97.31 83 ILE A C 1
ATOM 680 O O . ILE A 1 83 ? -0.656 5.924 7.491 1.00 97.31 83 ILE A O 1
ATOM 684 N N . ALA A 1 84 ? -0.642 4.426 9.157 1.00 97.75 84 ALA A N 1
ATOM 685 C CA . ALA A 1 84 ? -0.502 3.265 8.281 1.00 97.75 84 ALA A CA 1
ATOM 686 C C . ALA A 1 84 ? -1.682 3.134 7.302 1.00 97.75 84 ALA A C 1
ATOM 688 O O . ALA A 1 84 ? -1.469 2.894 6.118 1.00 97.75 84 ALA A O 1
ATOM 689 N N . ALA A 1 85 ? -2.918 3.359 7.758 1.00 97.75 85 ALA A N 1
ATOM 690 C CA . ALA A 1 85 ? -4.096 3.370 6.892 1.00 97.75 85 ALA A CA 1
ATOM 691 C C . ALA A 1 85 ? -4.030 4.498 5.847 1.00 97.75 85 ALA A C 1
ATOM 693 O O . ALA A 1 85 ? -4.341 4.273 4.681 1.00 97.75 85 ALA A O 1
ATOM 694 N N . MET A 1 86 ? -3.578 5.695 6.233 1.00 98.19 86 MET A N 1
ATOM 695 C CA . MET A 1 86 ? -3.379 6.815 5.309 1.00 98.19 86 MET A CA 1
ATOM 696 C C . MET A 1 86 ? -2.307 6.510 4.256 1.00 98.19 86 MET A C 1
ATOM 698 O O . MET A 1 86 ? -2.524 6.760 3.072 1.00 98.19 86 MET A O 1
ATOM 702 N N . LEU A 1 87 ? -1.176 5.936 4.669 1.00 98.31 87 LEU A N 1
ATOM 703 C CA . LEU A 1 87 ? -0.113 5.513 3.758 1.00 98.31 87 LEU A CA 1
ATOM 704 C C . LEU A 1 87 ? -0.586 4.397 2.820 1.00 98.31 87 LEU A C 1
ATOM 706 O O . LEU A 1 87 ? -0.284 4.453 1.636 1.00 98.31 87 LEU A O 1
ATOM 710 N N . ALA A 1 88 ? -1.381 3.441 3.307 1.00 98.25 88 ALA A N 1
ATOM 711 C CA . ALA A 1 88 ? -1.984 2.402 2.474 1.00 98.25 88 ALA A CA 1
ATOM 712 C C . ALA A 1 88 ? -2.920 2.987 1.403 1.00 98.25 88 ALA A C 1
ATOM 714 O O . ALA A 1 88 ? -2.859 2.567 0.249 1.00 98.25 88 ALA A O 1
ATOM 715 N N . VAL A 1 89 ? -3.748 3.981 1.757 1.00 98.50 89 VAL A N 1
ATOM 716 C CA . VAL A 1 89 ? -4.585 4.707 0.785 1.00 98.50 89 VAL A CA 1
ATOM 717 C C . VAL A 1 89 ? -3.717 5.395 -0.263 1.00 98.50 89 VAL A C 1
ATOM 719 O O . VAL A 1 89 ? -3.964 5.226 -1.453 1.00 98.50 89 VAL A O 1
ATOM 722 N N . ALA A 1 90 ? -2.698 6.146 0.162 1.00 98.12 90 ALA A N 1
ATOM 723 C CA . ALA A 1 90 ? -1.811 6.857 -0.754 1.00 98.12 90 ALA A CA 1
ATOM 724 C C . ALA A 1 90 ? -1.068 5.894 -1.694 1.00 98.12 90 ALA A C 1
ATOM 726 O O . ALA A 1 90 ? -1.043 6.118 -2.900 1.00 98.12 90 ALA A O 1
ATOM 727 N N . HIS A 1 91 ? -0.525 4.801 -1.155 1.00 97.00 91 HIS A N 1
ATOM 728 C CA . HIS A 1 91 ? 0.185 3.763 -1.902 1.00 97.00 91 HIS A CA 1
ATOM 729 C C . HIS A 1 91 ? -0.695 3.128 -2.982 1.00 97.00 91 HIS A C 1
ATOM 731 O O . HIS A 1 91 ? -0.352 3.166 -4.161 1.00 97.00 91 HIS A O 1
ATOM 737 N N . LEU A 1 92 ? -1.873 2.623 -2.602 1.00 97.00 92 LEU A N 1
ATOM 738 C CA . LEU A 1 92 ? -2.808 1.984 -3.535 1.00 97.00 92 LEU A CA 1
ATOM 739 C C . LEU A 1 92 ? -3.368 2.970 -4.566 1.00 97.00 92 LEU A C 1
ATOM 741 O O . LEU A 1 92 ? -3.572 2.604 -5.721 1.00 97.00 92 LEU A O 1
ATOM 745 N N . PHE A 1 93 ? -3.593 4.226 -4.175 1.00 96.81 93 PHE A N 1
ATOM 746 C CA . PHE A 1 93 ? -4.023 5.272 -5.100 1.00 96.81 93 PHE A CA 1
ATOM 747 C C . PHE A 1 93 ? -2.950 5.573 -6.152 1.00 96.81 93 PHE A C 1
ATOM 749 O O . PHE A 1 93 ? -3.264 5.657 -7.338 1.00 96.81 93 PHE A O 1
ATOM 756 N N . VAL A 1 94 ? -1.684 5.696 -5.737 1.00 94.69 94 VAL A N 1
ATOM 757 C CA . VAL A 1 94 ? -0.560 5.913 -6.659 1.00 94.69 94 VAL A CA 1
ATOM 758 C C . VAL A 1 94 ? -0.388 4.725 -7.602 1.00 94.69 94 VAL A C 1
ATOM 760 O O . VAL A 1 94 ? -0.184 4.950 -8.791 1.00 94.69 94 VAL A O 1
ATOM 763 N N . ILE A 1 95 ? -0.527 3.487 -7.115 1.00 93.25 95 ILE A N 1
ATOM 764 C CA . ILE A 1 95 ? -0.498 2.291 -7.971 1.00 93.25 95 IL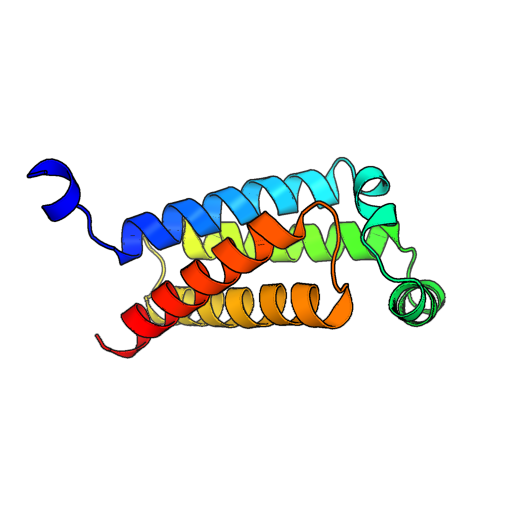E A CA 1
ATOM 765 C C . ILE A 1 95 ? -1.620 2.357 -9.012 1.00 93.25 95 ILE A C 1
ATOM 767 O O . ILE A 1 95 ? -1.342 2.300 -10.204 1.00 93.25 95 ILE A O 1
ATOM 771 N N . LEU A 1 96 ? -2.870 2.565 -8.591 1.00 93.50 96 LEU A N 1
ATOM 772 C CA . LEU A 1 96 ? -4.015 2.570 -9.508 1.00 93.50 96 LEU A CA 1
ATOM 773 C C . LEU A 1 96 ? -3.939 3.675 -10.568 1.00 93.50 96 LEU A C 1
ATOM 775 O O . LEU A 1 96 ? -4.265 3.443 -11.730 1.00 93.50 96 LEU A O 1
ATOM 779 N N . VAL A 1 97 ? -3.518 4.881 -10.184 1.00 92.38 97 VAL A N 1
ATOM 780 C CA . VAL A 1 97 ? -3.420 6.012 -11.118 1.00 92.38 97 VAL A CA 1
ATOM 781 C C . VAL A 1 97 ? -2.160 5.924 -11.981 1.00 92.38 97 VAL A C 1
ATOM 783 O O . VAL A 1 97 ? -2.193 6.296 -13.151 1.00 92.38 97 VAL A O 1
ATOM 786 N N . GLY A 1 98 ? -1.049 5.454 -11.414 1.00 88.94 98 GLY A N 1
ATOM 787 C CA . GLY A 1 98 ? 0.249 5.414 -12.081 1.00 88.94 98 GLY A CA 1
ATOM 788 C C . GLY A 1 98 ? 0.424 4.221 -13.017 1.00 88.94 98 GLY A C 1
ATOM 789 O O . GLY A 1 98 ? 1.016 4.371 -14.089 1.00 88.94 98 GLY A O 1
ATOM 790 N N . VAL A 1 99 ? -0.082 3.049 -12.627 1.00 89.38 99 VAL A N 1
ATOM 791 C CA . VAL A 1 99 ? 0.032 1.815 -13.416 1.00 89.38 99 VAL A CA 1
ATOM 792 C C . VAL A 1 99 ? -1.038 1.734 -14.499 1.00 89.38 99 VAL A C 1
ATOM 794 O O . VAL A 1 99 ? -0.742 1.347 -15.629 1.00 89.38 99 VAL A O 1
ATOM 797 N N . GLY A 1 100 ? -2.255 2.187 -14.198 1.00 84.44 100 GLY A N 1
ATOM 798 C CA . GLY A 1 100 ? -3.402 2.044 -15.086 1.00 84.44 100 GLY A CA 1
ATOM 799 C C . GLY A 1 100 ? -4.116 0.710 -14.868 1.00 84.44 100 GLY A C 1
ATOM 800 O O . GLY A 1 100 ? -4.246 0.258 -13.735 1.00 84.44 100 GLY A O 1
ATOM 801 N N . ILE A 1 101 ? -4.634 0.111 -15.945 1.00 89.00 101 ILE A N 1
ATOM 802 C CA . ILE A 1 101 ? -5.370 -1.160 -15.880 1.00 89.00 101 ILE A CA 1
ATOM 803 C C . ILE A 1 101 ? -4.428 -2.311 -16.229 1.00 89.00 101 ILE A C 1
ATOM 805 O O . ILE A 1 101 ? -3.913 -2.393 -17.343 1.00 89.00 101 ILE A O 1
ATOM 809 N N . ASP A 1 102 ? -4.282 -3.230 -15.287 1.00 90.56 102 ASP A N 1
ATOM 810 C CA . ASP A 1 102 ? -3.485 -4.446 -15.369 1.00 90.56 102 ASP A CA 1
ATOM 811 C C . ASP A 1 102 ? -4.283 -5.664 -14.836 1.00 90.56 102 ASP A C 1
ATOM 813 O O . ASP A 1 102 ? -5.419 -5.518 -14.360 1.00 90.56 102 ASP A O 1
ATOM 817 N N . PRO A 1 103 ? -3.728 -6.890 -14.898 1.00 91.94 103 PRO A N 1
ATOM 818 C CA . PRO A 1 103 ? -4.416 -8.078 -14.404 1.00 91.94 103 PRO A CA 1
ATOM 819 C C . PRO A 1 103 ? -4.736 -8.086 -12.906 1.00 91.94 103 PRO A C 1
ATOM 821 O O . PRO A 1 103 ? -5.585 -8.876 -12.514 1.00 91.94 103 PRO A O 1
ATOM 824 N N . VAL A 1 104 ? -4.097 -7.264 -12.064 1.00 91.88 104 VAL A N 1
ATOM 825 C CA . VAL A 1 104 ? -4.319 -7.231 -10.602 1.00 91.88 104 VAL A CA 1
ATOM 826 C C . VAL A 1 104 ? -5.147 -6.028 -10.143 1.00 91.88 104 VAL A C 1
ATOM 828 O O . VAL A 1 104 ? -5.582 -5.978 -8.993 1.00 91.88 104 VAL A O 1
ATOM 831 N N . THR A 1 105 ? -5.491 -5.117 -11.050 1.00 92.81 105 THR A N 1
ATOM 832 C CA . THR A 1 105 ? -6.273 -3.902 -10.779 1.00 92.81 105 THR A CA 1
ATOM 833 C C . THR A 1 105 ? -7.603 -4.193 -10.078 1.00 92.81 105 THR A C 1
ATOM 835 O O . THR A 1 105 ? -8.028 -3.436 -9.204 1.00 92.81 105 THR A O 1
ATOM 838 N N . PHE A 1 106 ? -8.260 -5.318 -10.392 1.00 93.19 106 PHE A N 1
ATOM 839 C CA . PHE A 1 106 ? -9.514 -5.719 -9.739 1.00 93.19 106 PHE A CA 1
ATOM 840 C C . PHE A 1 106 ? -9.359 -5.888 -8.216 1.00 93.19 106 PHE A C 1
ATOM 842 O O . PHE A 1 106 ? -10.278 -5.571 -7.457 1.00 93.19 106 PHE A O 1
ATOM 849 N N . ARG A 1 107 ? -8.193 -6.368 -7.766 1.00 94.25 107 ARG A N 1
ATOM 850 C CA . ARG A 1 107 ? -7.833 -6.496 -6.351 1.00 94.25 107 ARG A CA 1
ATOM 851 C C . ARG A 1 107 ? -7.564 -5.114 -5.772 1.00 94.25 107 ARG A C 1
ATOM 853 O O . ARG A 1 107 ? -8.112 -4.781 -4.723 1.00 94.25 107 ARG A O 1
ATOM 860 N N . ASP A 1 108 ? -6.761 -4.313 -6.462 1.00 95.19 108 ASP A N 1
ATOM 861 C CA . ASP A 1 108 ? -6.261 -3.038 -5.945 1.00 95.19 108 ASP A CA 1
ATOM 862 C C . ASP A 1 108 ? -7.382 -2.013 -5.735 1.00 95.19 108 ASP A C 1
ATOM 864 O O . ASP A 1 108 ? -7.383 -1.307 -4.727 1.00 95.19 108 ASP A O 1
ATOM 868 N N . VAL A 1 109 ? -8.410 -2.010 -6.591 1.00 96.69 109 VAL A N 1
ATOM 869 C CA . VAL A 1 109 ? -9.634 -1.213 -6.379 1.00 96.69 109 VAL A CA 1
ATOM 870 C C . VAL A 1 109 ? -10.345 -1.615 -5.080 1.00 96.69 109 VAL A C 1
ATOM 872 O O . VAL A 1 109 ? -10.751 -0.754 -4.293 1.00 96.69 109 VAL A O 1
ATOM 875 N N . GLY A 1 110 ? -10.474 -2.920 -4.822 1.00 97.06 110 GLY A N 1
ATOM 876 C CA . GLY A 1 110 ? -11.081 -3.434 -3.593 1.00 97.06 110 GLY A CA 1
ATOM 877 C C . GLY A 1 110 ? -10.269 -3.081 -2.344 1.00 97.06 110 GLY A C 1
ATOM 878 O O . GLY A 1 110 ? -10.833 -2.638 -1.339 1.00 97.06 110 GLY A O 1
ATOM 879 N N . LEU A 1 111 ? -8.942 -3.218 -2.417 1.00 97.75 111 LEU A N 1
ATOM 880 C CA . LEU A 1 111 ? -8.032 -2.854 -1.330 1.00 97.75 111 LEU A CA 1
ATOM 881 C C . LEU A 1 111 ? -8.067 -1.354 -1.044 1.00 97.75 111 LEU A C 1
ATOM 883 O O . LEU A 1 111 ? -8.111 -0.967 0.123 1.00 97.75 111 LEU A O 1
ATOM 887 N N . LEU A 1 112 ? -8.105 -0.506 -2.077 1.00 97.94 112 LEU A N 1
ATOM 888 C CA . LEU A 1 112 ? -8.200 0.942 -1.898 1.00 97.94 112 LEU A CA 1
ATOM 889 C C . LEU A 1 112 ? -9.498 1.302 -1.165 1.00 97.94 112 LEU A C 1
ATOM 891 O O . LEU A 1 112 ? -9.469 2.056 -0.192 1.00 97.94 112 LEU A O 1
ATOM 895 N N . GLY A 1 113 ? -10.625 0.711 -1.570 1.00 98.19 113 GLY A N 1
ATOM 896 C CA . GLY A 1 113 ? -11.904 0.889 -0.880 1.00 98.19 113 GLY A CA 1
ATOM 897 C C . GLY A 1 113 ? -11.843 0.468 0.593 1.00 98.19 113 GLY A C 1
ATOM 898 O O . GLY A 1 113 ? -12.299 1.205 1.471 1.00 98.19 113 GLY A O 1
ATOM 899 N N . ALA A 1 114 ? -11.224 -0.679 0.887 1.00 98.12 114 ALA A N 1
ATOM 900 C CA . ALA A 1 114 ? -11.027 -1.152 2.256 1.00 98.12 114 ALA A CA 1
ATOM 901 C C . ALA A 1 114 ? -10.116 -0.219 3.079 1.00 98.12 114 ALA A C 1
ATOM 903 O O . ALA A 1 114 ? -10.419 0.069 4.240 1.00 98.12 114 ALA A O 1
ATOM 904 N N . ALA A 1 115 ? -9.033 0.292 2.488 1.00 98.25 115 ALA A N 1
ATOM 905 C CA . ALA A 1 115 ? -8.109 1.222 3.136 1.00 98.25 115 ALA A CA 1
ATOM 906 C C . ALA A 1 115 ? -8.786 2.564 3.457 1.00 98.25 115 ALA A C 1
ATOM 908 O O . ALA A 1 115 ? -8.660 3.065 4.577 1.00 98.25 115 ALA A O 1
ATOM 909 N N . ILE A 1 116 ? -9.582 3.100 2.525 1.00 98.19 116 ILE A N 1
ATOM 910 C CA . ILE A 1 116 ? -10.385 4.313 2.739 1.00 98.19 116 ILE A CA 1
ATOM 911 C C . ILE A 1 116 ? -11.405 4.087 3.859 1.00 98.19 116 ILE A C 1
ATOM 913 O O . ILE A 1 116 ? -11.533 4.926 4.753 1.00 98.19 116 ILE A O 1
ATOM 917 N N . ALA A 1 117 ? -12.105 2.948 3.856 1.00 97.69 117 ALA A N 1
ATOM 918 C CA . ALA A 1 117 ? -13.070 2.612 4.900 1.00 97.69 117 ALA A CA 1
ATOM 919 C C . ALA A 1 117 ? -12.409 2.521 6.287 1.00 97.69 117 ALA A C 1
ATOM 921 O O . ALA A 1 117 ? -12.955 3.038 7.266 1.00 97.69 117 ALA A O 1
ATOM 922 N N . LEU A 1 118 ? -11.216 1.921 6.372 1.00 97.38 118 LEU A N 1
ATOM 923 C CA . LEU A 1 118 ? -10.449 1.837 7.614 1.00 97.38 118 LEU A CA 1
ATOM 924 C C . LEU A 1 118 ? -10.048 3.228 8.117 1.00 97.38 118 LEU A C 1
ATOM 926 O O . LEU A 1 118 ? -10.286 3.554 9.281 1.00 97.38 118 LEU A O 1
ATOM 930 N N . LEU A 1 119 ? -9.495 4.065 7.236 1.00 97.38 119 LEU A N 1
ATOM 931 C CA . LEU A 1 119 ? -9.085 5.428 7.571 1.00 97.38 119 LEU A CA 1
ATOM 932 C C . LEU A 1 119 ? -10.275 6.282 8.032 1.00 97.38 119 LEU A C 1
ATOM 934 O O . LEU A 1 119 ? -10.184 6.995 9.036 1.00 97.38 119 LEU A O 1
ATOM 938 N N . ALA A 1 120 ? -11.412 6.178 7.340 1.00 95.38 120 ALA A N 1
ATOM 939 C CA . ALA A 1 120 ? -12.637 6.888 7.690 1.00 95.38 120 ALA A CA 1
ATOM 940 C C . ALA A 1 120 ? -13.167 6.467 9.070 1.00 95.38 120 ALA A C 1
ATOM 942 O O . ALA A 1 120 ? -13.573 7.320 9.860 1.00 95.38 120 ALA A O 1
ATOM 943 N N . HIS A 1 121 ? -13.121 5.170 9.391 1.00 92.81 121 HIS A N 1
ATOM 944 C CA . HIS A 1 121 ? -13.512 4.664 10.706 1.00 92.81 121 HIS A CA 1
ATOM 945 C C . HIS A 1 121 ? -12.566 5.159 11.812 1.00 92.81 121 HIS A C 1
ATOM 947 O O . HIS A 1 121 ? -13.014 5.578 12.882 1.00 92.81 121 HIS A O 1
ATOM 953 N N . MET A 1 122 ? -11.256 5.165 11.544 1.00 86.69 122 MET A N 1
ATOM 954 C CA . MET A 1 122 ? -10.239 5.618 12.497 1.00 86.69 122 MET A CA 1
ATOM 955 C C . MET A 1 122 ? -10.255 7.128 12.752 1.00 86.69 122 MET A C 1
ATOM 957 O O . MET A 1 122 ? -9.809 7.566 13.808 1.00 86.69 122 MET A O 1
ATOM 961 N N . SER A 1 123 ? -10.786 7.922 11.825 1.00 83.12 123 SER A N 1
ATOM 962 C CA . SER A 1 123 ? -10.833 9.386 11.955 1.00 83.12 123 SER A CA 1
ATOM 963 C C . SER A 1 123 ? -12.062 9.897 12.720 1.00 83.12 123 SER A C 1
ATOM 965 O O . SER A 1 123 ? -12.108 11.067 13.084 1.00 83.12 123 SER A O 1
ATOM 967 N N . ARG A 1 124 ? -13.072 9.045 12.946 1.00 74.94 124 ARG A N 1
ATOM 968 C CA . ARG A 1 124 ? -14.366 9.421 13.555 1.00 74.94 124 ARG A CA 1
ATOM 969 C C . ARG A 1 124 ? -14.538 9.020 15.022 1.00 74.94 124 ARG A C 1
ATOM 971 O O . ARG A 1 124 ? -15.556 9.358 15.615 1.00 74.94 124 ARG A O 1
ATOM 978 N N . SER A 1 125 ? -13.603 8.262 15.582 1.00 58.09 125 SER A N 1
ATOM 979 C CA . SER A 1 125 ? -13.644 7.774 16.971 1.00 58.09 125 SER A CA 1
ATOM 980 C C . SER A 1 125 ? -12.343 8.055 17.701 1.00 58.09 125 SER A C 1
ATOM 982 O O . SER A 1 125 ? -12.325 7.821 18.924 1.00 58.09 125 SER A O 1
#

Solvent-accessible surface area (backbone atoms only — not comparable to full-atom values): 6715 Å² total; per-residue (Å²): 116,77,70,65,76,70,55,56,66,62,60,54,40,28,48,56,53,15,52,49,26,37,52,53,11,49,42,25,54,74,46,32,74,80,50,54,86,66,57,38,67,75,55,50,69,65,42,51,84,79,42,56,65,59,58,51,35,30,51,51,9,52,53,28,36,51,41,12,51,44,45,65,37,88,86,57,57,66,71,58,39,41,50,36,26,49,50,47,30,52,52,41,49,49,48,50,71,67,54,48,89,58,97,60,41,76,55,48,57,53,51,33,52,44,25,47,52,42,34,55,56,62,73,75,112

pLDDT: mean 93.97, std 7.45, range [58.09, 98.75]

Organism: NCBI:txid1802279

Foldseek 3Di:
DVVVVPDDLLLVLLVVLLVVLLVQLVCLQVPVVVCPVQQDPVNCVVCVVPDDSSVVSNVVSVVSNVLSCQSPDPPDDLVSVLVSLVVQLVVLVCSCVVRPDDPCNVVSVVNNVSSVVNNVVSVPD